Protein AF-A0A7Y4TBC9-F1 (afdb_monomer_lite)

Foldseek 3Di:
DPPLLDCVNLQWDKDWDADVPDPDLQRRIAIEIEHNPDPCSCVGPSNVVVVVVCVVVVLHFYWYDYPHDIDTPPPDPLLVVLLPDLDQHDPVNNVVSVVVCVSSVPDND

Radius of gyration: 14.81 Å; chains: 1; bounding box: 34×25×42 Å

Sequence (109 aa):
MPDELRPDRTGVMFSIESVNPPQNPFERQFVVARAINSLTDFESPGARAALQTFIERGDLPVWLSFQQERRLLHPYPELRDAILRPATPSPELAAEVRIWRERLGIGTA

Secondary structure (DSSP, 8-state):
--GGG-HHHHSEEEEEEE-SS-SSGGGSEEEEEEESS-GGGGGSHHHHHHHHHHHHH-SS-EEEEETTEEEEEES-HHHHHHHHSSSPPPHHHHHHHHHHHHHHT----

Structure (mmCIF, N/CA/C/O backbone):
data_AF-A0A7Y4TBC9-F1
#
_entry.id   AF-A0A7Y4TBC9-F1
#
loop_
_atom_site.group_PDB
_atom_site.id
_atom_site.type_symbol
_atom_site.label_atom_id
_atom_site.label_alt_id
_atom_site.label_comp_id
_atom_site.label_asym_id
_atom_site.label_entity_id
_atom_site.label_seq_id
_atom_site.pdbx_PDB_ins_code
_atom_site.Cartn_x
_atom_site.Cartn_y
_atom_site.Cartn_z
_atom_site.occupancy
_atom_site.B_iso_or_equiv
_atom_site.auth_seq_id
_atom_site.auth_comp_id
_atom_site.auth_asym_id
_atom_site.auth_atom_id
_atom_site.pdbx_PDB_model_num
ATOM 1 N N . MET A 1 1 ? 0.818 -11.835 14.592 1.00 57.16 1 MET A N 1
ATOM 2 C CA . MET A 1 1 ? 0.450 -10.405 14.512 1.00 57.16 1 MET A CA 1
ATOM 3 C C . MET A 1 1 ? 0.823 -9.780 15.849 1.00 57.16 1 MET A C 1
ATOM 5 O O . MET A 1 1 ? 0.501 -10.415 16.845 1.00 57.16 1 MET A O 1
ATOM 9 N N . PRO A 1 2 ? 1.536 -8.644 15.900 1.00 63.94 2 PRO A N 1
ATOM 10 C CA . PRO A 1 2 ? 1.803 -7.943 17.158 1.00 63.94 2 PRO A CA 1
ATOM 11 C C . PRO A 1 2 ? 0.483 -7.556 17.841 1.00 63.94 2 PRO A C 1
ATOM 13 O O . PRO A 1 2 ? -0.450 -7.151 17.147 1.00 63.94 2 PRO A O 1
ATOM 16 N N . ASP A 1 3 ? 0.402 -7.645 19.171 1.00 67.38 3 ASP A N 1
ATOM 17 C CA . ASP A 1 3 ? -0.809 -7.304 19.946 1.00 67.38 3 ASP A CA 1
ATOM 18 C C . ASP A 1 3 ? -1.306 -5.867 19.714 1.00 67.38 3 ASP A C 1
ATOM 20 O O . ASP A 1 3 ? -2.490 -5.566 19.863 1.00 67.38 3 ASP A O 1
ATOM 24 N N . GLU A 1 4 ? -0.406 -4.968 19.330 1.00 66.38 4 GLU A N 1
ATOM 25 C CA . GLU A 1 4 ? -0.692 -3.561 19.037 1.00 66.38 4 GLU A CA 1
ATOM 26 C C . GLU A 1 4 ? -1.411 -3.359 17.696 1.00 66.38 4 GLU A C 1
ATOM 28 O O . GLU A 1 4 ? -2.013 -2.312 17.476 1.00 66.38 4 GLU A O 1
ATOM 33 N N . LEU A 1 5 ? -1.386 -4.365 16.814 1.00 70.31 5 LEU A N 1
ATOM 34 C CA . LEU A 1 5 ? -2.027 -4.337 15.494 1.00 70.31 5 LEU A CA 1
ATOM 35 C C . LEU A 1 5 ? -3.353 -5.095 15.460 1.00 70.31 5 LEU A C 1
ATOM 37 O O . LEU A 1 5 ? -3.894 -5.366 14.386 1.00 70.31 5 LEU A O 1
ATOM 41 N N . ARG A 1 6 ? -3.863 -5.472 16.632 1.00 77.56 6 ARG A N 1
ATOM 42 C CA . ARG A 1 6 ? -5.135 -6.168 16.749 1.00 77.56 6 ARG A CA 1
ATOM 43 C C . ARG A 1 6 ? -6.283 -5.286 16.240 1.00 77.56 6 ARG A C 1
ATOM 45 O O . ARG A 1 6 ? -6.385 -4.140 16.682 1.00 77.56 6 ARG A O 1
ATOM 52 N N . PRO A 1 7 ? -7.183 -5.818 15.391 1.00 79.56 7 PRO A N 1
ATOM 53 C CA . PRO A 1 7 ? -8.291 -5.042 14.836 1.00 79.56 7 PRO A CA 1
ATOM 54 C C . PRO A 1 7 ? -9.199 -4.427 15.905 1.00 79.56 7 PRO A C 1
ATOM 56 O O . PRO A 1 7 ? -9.690 -3.320 15.724 1.00 79.56 7 PRO A O 1
ATOM 59 N N . ASP A 1 8 ? -9.370 -5.105 17.044 1.00 78.62 8 ASP A N 1
ATOM 60 C CA . ASP A 1 8 ? -10.149 -4.598 18.180 1.00 78.62 8 ASP A CA 1
ATOM 61 C C . ASP A 1 8 ? -9.540 -3.355 18.856 1.00 78.62 8 ASP A C 1
ATOM 63 O O . ASP A 1 8 ? -10.253 -2.629 19.544 1.00 78.62 8 ASP A O 1
ATOM 67 N N . ARG A 1 9 ? -8.248 -3.077 18.636 1.00 79.81 9 ARG A N 1
ATOM 68 C CA . ARG A 1 9 ? -7.544 -1.908 19.192 1.00 79.81 9 ARG A CA 1
ATOM 69 C C . ARG A 1 9 ? -7.322 -0.804 18.168 1.00 79.81 9 ARG A C 1
ATOM 71 O O . ARG A 1 9 ? -7.341 0.367 18.531 1.00 79.81 9 ARG A O 1
ATOM 78 N N . THR A 1 10 ? -7.065 -1.169 16.914 1.00 83.81 10 THR A N 1
ATOM 79 C CA . THR A 1 10 ? -6.748 -0.215 15.840 1.00 83.81 10 THR A CA 1
ATOM 80 C C . THR A 1 10 ? -7.965 0.202 15.024 1.00 83.81 10 THR A C 1
ATOM 82 O O . THR A 1 10 ? -7.887 1.194 14.308 1.00 83.81 10 THR A O 1
ATOM 85 N N . GLY A 1 11 ? -9.059 -0.567 15.070 1.00 90.44 11 GLY A N 1
ATOM 86 C CA . GLY A 1 11 ? -10.171 -0.427 14.129 1.00 90.44 11 GLY A CA 1
ATOM 87 C C . GLY A 1 11 ? -9.814 -0.864 12.702 1.00 90.44 11 GLY A C 1
ATOM 88 O O . GLY A 1 11 ? -10.612 -0.674 11.790 1.00 90.44 11 GLY A O 1
ATOM 89 N N . VAL A 1 12 ? -8.630 -1.455 12.485 1.00 93.25 12 VAL A N 1
ATOM 90 C CA . VAL A 1 12 ? -8.118 -1.803 11.153 1.00 93.25 12 VAL A CA 1
ATOM 91 C C . VAL A 1 12 ? -7.675 -3.258 11.096 1.00 93.25 12 VAL A C 1
ATOM 93 O O . VAL A 1 12 ? -6.845 -3.715 11.883 1.00 93.25 12 VAL A O 1
ATOM 96 N N . MET A 1 13 ? -8.177 -3.981 10.098 1.00 92.94 13 MET A N 1
ATOM 97 C CA . MET A 1 13 ? -7.731 -5.329 9.775 1.00 92.94 13 MET A CA 1
ATOM 98 C C . MET A 1 13 ? -6.722 -5.300 8.628 1.00 92.94 13 MET A C 1
ATOM 100 O O . MET A 1 13 ? -7.043 -4.869 7.521 1.00 92.94 13 MET A O 1
ATOM 104 N N . PHE A 1 14 ? -5.514 -5.801 8.881 1.00 92.31 14 PHE A N 1
ATOM 105 C CA . PHE A 1 14 ? -4.479 -5.957 7.860 1.00 92.31 14 PHE A CA 1
ATOM 106 C C . PHE A 1 14 ? -4.490 -7.376 7.294 1.00 92.31 14 PHE A C 1
ATOM 108 O O . PHE A 1 14 ? -4.607 -8.353 8.035 1.00 92.31 14 PHE A O 1
ATOM 115 N N . SER A 1 15 ? -4.362 -7.513 5.980 1.00 92.62 15 SER A N 1
ATOM 116 C CA . SER A 1 15 ? -4.293 -8.812 5.302 1.00 92.62 15 SER A CA 1
ATOM 117 C C . SER A 1 15 ? -3.417 -8.719 4.059 1.00 92.62 15 SER A C 1
ATOM 119 O O . SER A 1 15 ? -3.311 -7.652 3.463 1.00 92.62 15 SER A O 1
ATOM 121 N N . ILE A 1 16 ? -2.792 -9.830 3.669 1.00 93.50 16 ILE A N 1
ATOM 122 C CA . ILE A 1 16 ? -2.151 -9.963 2.357 1.00 93.50 16 ILE A CA 1
ATOM 123 C C . ILE A 1 16 ? -3.125 -10.714 1.459 1.00 93.50 16 ILE A C 1
ATOM 125 O O . ILE A 1 16 ? -3.615 -11.780 1.829 1.00 93.50 16 ILE A O 1
ATOM 129 N N . GLU A 1 17 ? -3.399 -10.153 0.294 1.00 94.44 17 GLU A N 1
ATOM 130 C CA . GLU A 1 17 ? -4.296 -10.714 -0.705 1.00 94.44 17 GLU A CA 1
ATOM 131 C C . GLU A 1 17 ? -3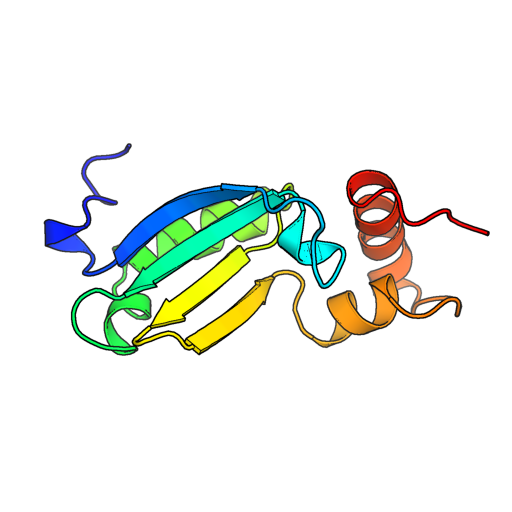.578 -10.920 -2.032 1.00 94.44 17 GLU A C 1
ATOM 133 O O . GLU A 1 17 ? -2.496 -10.382 -2.282 1.00 94.44 17 GLU A O 1
ATOM 138 N N . SER A 1 18 ? -4.176 -11.737 -2.891 1.00 92.38 18 SER A N 1
ATOM 139 C CA . SER A 1 18 ? -3.725 -11.942 -4.262 1.00 92.38 18 SER A CA 1
ATOM 140 C C . SER A 1 18 ? -4.935 -12.129 -5.164 1.00 92.38 18 SER A C 1
ATOM 142 O O . SER A 1 18 ? -5.851 -12.875 -4.818 1.00 92.38 18 SER A O 1
ATOM 144 N N . VAL A 1 19 ? -4.947 -11.450 -6.309 1.00 93.00 19 VAL A N 1
ATOM 145 C CA . VAL A 1 19 ? -6.050 -11.500 -7.277 1.00 93.00 19 VAL A CA 1
ATOM 146 C C . VAL A 1 19 ? -5.527 -12.027 -8.607 1.00 93.00 19 VAL A C 1
ATOM 148 O O . VAL A 1 19 ? -4.502 -11.569 -9.117 1.00 93.00 19 VAL A O 1
ATOM 151 N N . ASN A 1 20 ? -6.246 -12.995 -9.182 1.00 88.75 20 ASN A N 1
ATOM 152 C CA . ASN A 1 20 ? -5.931 -13.574 -10.482 1.00 88.75 20 ASN A CA 1
ATOM 153 C C . ASN A 1 20 ? -7.215 -13.822 -11.307 1.00 88.75 20 ASN A C 1
ATOM 155 O O . ASN A 1 20 ? -8.061 -14.593 -10.851 1.00 88.75 20 ASN A O 1
ATOM 159 N N . PRO A 1 21 ? -7.362 -13.232 -12.509 1.00 87.38 21 PRO A N 1
ATOM 160 C CA . PRO A 1 21 ? -6.480 -12.221 -13.100 1.00 87.38 21 PRO A CA 1
ATOM 161 C C . PRO A 1 21 ? -6.628 -10.856 -12.396 1.00 87.38 21 PRO A C 1
ATOM 163 O O . PRO A 1 21 ? -7.751 -10.457 -12.084 1.00 87.38 21 PRO A O 1
ATOM 166 N N . PRO A 1 22 ? -5.531 -10.119 -12.143 1.00 91.12 22 PRO A N 1
ATOM 167 C CA . PRO A 1 22 ? -5.615 -8.793 -11.535 1.00 91.12 22 PRO A CA 1
ATOM 168 C C . 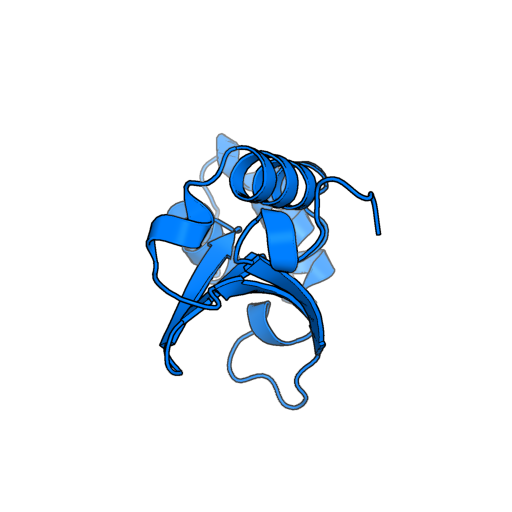PRO A 1 22 ? -6.080 -7.741 -12.557 1.00 91.12 22 PRO A C 1
ATOM 170 O O . PRO A 1 22 ? -5.721 -7.825 -13.733 1.00 91.12 22 PRO A O 1
ATOM 173 N N . GLN A 1 23 ? -6.831 -6.719 -12.124 1.00 88.88 23 GLN A N 1
ATOM 174 C CA . GLN A 1 23 ? -7.256 -5.629 -13.022 1.00 88.88 23 GLN A CA 1
ATOM 175 C C . GLN A 1 23 ? -6.106 -4.668 -13.343 1.00 88.88 23 GLN A C 1
ATOM 177 O O . GLN A 1 23 ? -6.081 -4.039 -14.398 1.00 88.88 23 GLN A O 1
ATOM 182 N N . ASN A 1 24 ? -5.146 -4.548 -12.427 1.00 90.62 24 ASN A N 1
ATOM 183 C CA . ASN A 1 24 ? -3.913 -3.795 -12.611 1.00 90.62 24 ASN A CA 1
ATOM 184 C C . ASN A 1 24 ? -2.749 -4.492 -11.881 1.00 90.62 24 ASN A C 1
ATOM 186 O O . ASN A 1 24 ? -2.990 -5.288 -10.972 1.00 90.62 24 ASN A O 1
ATOM 190 N N . PRO A 1 25 ? -1.482 -4.202 -12.225 1.00 92.38 25 PRO A N 1
ATOM 191 C CA . PRO A 1 25 ? -0.336 -4.907 -11.648 1.00 92.38 25 PRO A CA 1
ATOM 192 C C . PRO A 1 25 ? -0.278 -4.863 -10.113 1.00 92.38 25 PRO A C 1
ATOM 194 O O . PRO A 1 25 ? 0.118 -5.848 -9.493 1.00 92.38 25 PRO A O 1
ATOM 197 N N . PHE A 1 26 ? -0.736 -3.768 -9.496 1.00 94.94 26 PHE A N 1
ATOM 198 C CA . PHE A 1 26 ? -0.708 -3.565 -8.043 1.00 94.94 26 PHE A CA 1
ATOM 199 C C . PHE A 1 26 ? -1.756 -4.387 -7.274 1.00 94.94 26 PHE A C 1
ATOM 201 O O . PHE A 1 26 ? -1.781 -4.340 -6.046 1.00 94.94 26 PHE A O 1
ATOM 208 N N . GLU A 1 27 ? -2.628 -5.124 -7.968 1.00 93.56 27 GLU A N 1
ATOM 209 C CA . GLU A 1 27 ? -3.609 -6.033 -7.361 1.00 93.56 27 GLU A CA 1
ATOM 210 C C . GLU A 1 27 ? -3.199 -7.509 -7.434 1.00 93.56 27 GLU A C 1
ATOM 212 O O . GLU A 1 27 ? -3.878 -8.362 -6.867 1.00 93.56 27 GLU A O 1
ATOM 217 N N . ARG A 1 28 ? -2.087 -7.846 -8.103 1.00 93.50 28 ARG A N 1
ATOM 218 C CA . ARG A 1 28 ? -1.650 -9.248 -8.207 1.00 93.50 28 ARG A CA 1
ATOM 219 C C . ARG A 1 28 ? -1.376 -9.854 -6.832 1.00 93.50 28 ARG A C 1
ATOM 221 O O . ARG A 1 28 ? -1.840 -10.953 -6.552 1.00 93.50 28 ARG A O 1
ATOM 228 N N . GLN A 1 29 ? -0.633 -9.136 -5.998 1.00 94.81 29 GLN A N 1
ATOM 229 C CA . GLN A 1 29 ? -0.353 -9.478 -4.609 1.00 94.81 29 GLN A CA 1
ATOM 230 C C . GLN A 1 29 ? -0.145 -8.175 -3.844 1.00 94.81 29 GLN A C 1
ATOM 232 O O . GLN A 1 29 ? 0.644 -7.344 -4.285 1.00 94.81 29 GLN A O 1
ATOM 237 N N . PHE A 1 30 ? -0.861 -7.969 -2.741 1.00 95.69 30 PHE A N 1
ATOM 238 C CA . PHE A 1 30 ? -0.859 -6.692 -2.029 1.00 95.69 30 PHE A CA 1
ATOM 239 C C . PHE A 1 30 ? -1.235 -6.840 -0.557 1.00 95.69 30 PHE A C 1
ATOM 241 O O . PHE A 1 30 ? -1.879 -7.806 -0.156 1.00 95.69 30 PHE A O 1
ATOM 248 N N . VAL A 1 31 ? -0.854 -5.851 0.246 1.00 95.88 31 VAL A N 1
ATOM 249 C CA . VAL A 1 31 ? -1.382 -5.640 1.593 1.00 95.88 31 VAL A CA 1
ATOM 250 C C . VAL A 1 31 ? -2.648 -4.797 1.484 1.00 95.88 31 VAL A C 1
ATOM 252 O O . VAL A 1 31 ? -2.655 -3.765 0.814 1.00 95.88 31 VAL A O 1
ATOM 255 N N . VAL A 1 32 ? -3.710 -5.186 2.181 1.00 95.69 32 VAL A N 1
ATOM 256 C CA . VAL A 1 32 ? -4.879 -4.338 2.411 1.00 95.69 32 VAL A CA 1
ATOM 257 C C . VAL A 1 32 ? -5.022 -4.030 3.894 1.00 95.69 32 VAL A C 1
ATOM 259 O O . VAL A 1 32 ? -4.913 -4.914 4.743 1.00 95.69 32 VAL A O 1
ATOM 262 N N . ALA A 1 33 ? -5.289 -2.770 4.198 1.00 95.50 33 ALA A N 1
ATOM 263 C CA . ALA A 1 33 ? -5.741 -2.295 5.491 1.00 95.50 33 ALA A CA 1
ATOM 264 C C . ALA A 1 33 ? -7.229 -1.956 5.366 1.00 95.50 33 ALA A C 1
ATOM 266 O O . ALA A 1 33 ? -7.602 -1.028 4.645 1.00 95.50 33 ALA A O 1
ATOM 267 N N . ARG A 1 34 ? -8.093 -2.729 6.025 1.00 95.94 34 ARG A N 1
ATOM 268 C CA . ARG A 1 34 ? -9.547 -2.534 5.994 1.00 95.94 34 ARG A CA 1
ATOM 269 C C . ARG A 1 34 ? -10.001 -1.858 7.279 1.00 95.94 34 ARG A C 1
ATOM 271 O O . ARG A 1 34 ? -9.817 -2.433 8.349 1.00 95.94 34 ARG A O 1
ATOM 278 N N . ALA A 1 35 ? -10.579 -0.669 7.168 1.00 95.75 35 ALA A N 1
ATOM 279 C CA . ALA A 1 35 ? -11.220 -0.003 8.296 1.00 95.75 35 ALA A CA 1
ATOM 280 C C . ALA A 1 35 ? -12.526 -0.722 8.663 1.00 95.75 35 ALA A C 1
ATOM 282 O O . ALA A 1 35 ? -13.261 -1.168 7.777 1.00 95.75 35 ALA A O 1
ATOM 283 N N . ILE A 1 36 ? -12.803 -0.838 9.961 1.00 92.69 36 ILE A N 1
ATOM 284 C CA . ILE A 1 36 ? -13.978 -1.540 10.488 1.00 92.69 36 ILE A CA 1
ATOM 285 C C . ILE A 1 36 ? -15.156 -0.575 10.645 1.00 92.69 36 ILE A C 1
ATOM 287 O O . ILE A 1 36 ? -16.270 -0.900 10.238 1.00 92.69 36 ILE A O 1
ATOM 291 N N . ASN A 1 37 ? -14.913 0.608 11.210 1.00 92.69 37 ASN A N 1
ATOM 292 C CA . ASN A 1 37 ? -15.951 1.559 11.599 1.00 92.69 37 ASN A CA 1
ATOM 293 C C . ASN A 1 37 ? -15.991 2.767 10.661 1.00 92.69 37 ASN A C 1
ATOM 295 O O . ASN A 1 37 ? -17.066 3.178 10.224 1.00 92.69 37 ASN A O 1
ATOM 299 N N . SER A 1 38 ? -14.828 3.344 10.354 1.00 93.88 38 SER A N 1
ATOM 300 C CA . SER A 1 38 ? -14.727 4.582 9.577 1.00 93.88 38 SER A CA 1
ATOM 301 C C . SER A 1 38 ? -13.335 4.783 8.984 1.00 93.88 38 SER A C 1
ATOM 303 O O . SER A 1 38 ? -12.345 4.212 9.431 1.00 93.88 38 SER A O 1
ATOM 305 N N . LEU A 1 39 ? -13.225 5.689 8.010 1.00 92.56 39 LEU A N 1
ATOM 306 C CA . LEU A 1 39 ? -11.929 6.090 7.447 1.00 92.56 39 LEU A CA 1
ATOM 307 C C . LEU A 1 39 ? -10.949 6.650 8.495 1.00 92.56 39 LEU A C 1
ATOM 309 O O . LEU A 1 39 ? -9.740 6.570 8.292 1.00 92.56 39 LEU A O 1
ATOM 313 N N . THR A 1 40 ? -11.449 7.176 9.617 1.00 93.19 40 THR A N 1
ATOM 314 C CA . THR A 1 40 ? -10.610 7.683 10.714 1.00 93.19 40 THR A CA 1
ATOM 315 C C . THR A 1 40 ? -9.899 6.561 11.479 1.00 93.19 40 THR A C 1
ATOM 317 O O . THR A 1 40 ? -8.928 6.832 12.178 1.00 93.19 40 THR A O 1
ATOM 320 N N . ASP A 1 41 ? -10.307 5.293 11.326 1.00 92.62 41 ASP A N 1
ATOM 321 C CA . ASP A 1 41 ? -9.602 4.147 11.927 1.00 92.62 41 ASP A CA 1
ATOM 322 C C . ASP A 1 41 ? -8.139 4.065 11.439 1.00 92.62 41 ASP A C 1
ATOM 324 O O . ASP A 1 41 ? -7.232 3.699 12.194 1.00 92.62 41 ASP A O 1
ATOM 328 N N . PHE A 1 42 ? -7.877 4.494 10.196 1.00 93.44 42 PHE A N 1
ATOM 329 C CA . PHE A 1 42 ? -6.524 4.583 9.634 1.00 93.44 42 PHE A CA 1
ATOM 330 C C . PHE A 1 42 ? -5.645 5.644 10.308 1.00 93.44 42 PHE A C 1
ATOM 332 O O . PHE A 1 42 ? -4.422 5.599 10.174 1.00 93.44 42 PHE A O 1
ATOM 339 N N . GLU A 1 43 ? -6.243 6.597 11.023 1.00 91.44 43 GLU A N 1
ATOM 340 C CA . GLU A 1 43 ? -5.528 7.663 11.723 1.00 91.44 43 GLU A CA 1
ATOM 341 C C . GLU A 1 43 ? -5.081 7.243 13.126 1.00 91.44 43 GLU A C 1
ATOM 343 O O . GLU A 1 43 ? -4.274 7.946 13.741 1.00 91.44 43 GLU A O 1
ATOM 348 N N . SER A 1 44 ? -5.542 6.087 13.620 1.00 90.38 44 SER A N 1
ATOM 349 C CA . SER A 1 44 ? -5.106 5.566 14.913 1.00 90.38 44 SER A CA 1
ATOM 350 C C . SER A 1 44 ? -3.580 5.363 14.931 1.00 90.38 44 SER A C 1
ATOM 352 O O . SER A 1 44 ? -3.004 4.907 13.936 1.00 90.38 44 SER A O 1
ATOM 354 N N . PRO A 1 45 ? -2.886 5.664 16.047 1.00 89.50 45 PRO A N 1
ATOM 355 C CA . PRO A 1 45 ? -1.428 5.538 16.115 1.00 89.50 45 PRO A CA 1
ATOM 356 C C . PRO A 1 45 ? -0.922 4.146 15.717 1.00 89.50 45 PRO A C 1
ATOM 358 O O . PRO A 1 45 ? 0.057 4.031 14.982 1.00 89.50 45 PRO A O 1
ATOM 361 N N . GLY A 1 46 ? -1.633 3.092 16.136 1.00 89.00 46 GLY A N 1
ATOM 362 C CA . GLY A 1 46 ? -1.307 1.710 15.784 1.00 89.00 46 GLY A CA 1
ATOM 363 C C . GLY A 1 46 ? -1.492 1.411 14.294 1.00 89.00 46 GLY A C 1
ATOM 364 O O . GLY A 1 46 ? -0.614 0.803 13.680 1.00 89.00 46 GLY A O 1
ATOM 365 N N . ALA A 1 47 ? -2.584 1.883 13.677 1.00 91.19 47 ALA A N 1
ATOM 366 C CA . ALA A 1 47 ? -2.791 1.708 12.241 1.00 91.19 47 ALA A CA 1
ATOM 367 C C . ALA A 1 47 ? -1.734 2.459 11.420 1.00 91.19 47 ALA A C 1
ATOM 369 O O . ALA A 1 47 ? -1.171 1.886 10.486 1.00 91.19 47 ALA A O 1
ATOM 370 N N . ARG A 1 48 ? -1.408 3.704 11.796 1.00 92.50 48 ARG A N 1
ATOM 371 C CA . ARG A 1 48 ? -0.369 4.501 11.126 1.00 92.50 48 ARG A CA 1
ATOM 372 C C . ARG A 1 48 ? 1.002 3.837 11.208 1.00 92.50 48 ARG A C 1
ATOM 374 O O . ARG A 1 48 ? 1.674 3.740 10.185 1.00 92.50 48 ARG A O 1
ATOM 381 N N . ALA A 1 49 ? 1.390 3.342 12.383 1.00 90.75 49 ALA A N 1
ATOM 382 C CA . ALA A 1 49 ? 2.666 2.654 12.572 1.00 90.75 49 ALA A CA 1
ATOM 383 C C . ALA A 1 49 ? 2.759 1.363 11.736 1.00 90.75 49 ALA A C 1
ATOM 385 O O . ALA A 1 49 ? 3.782 1.107 11.095 1.00 90.75 49 ALA A O 1
ATOM 386 N N . ALA A 1 50 ? 1.679 0.576 11.672 1.00 90.38 50 ALA A N 1
ATOM 387 C CA . ALA A 1 50 ? 1.620 -0.599 10.801 1.00 90.38 50 ALA A CA 1
ATOM 388 C C . ALA A 1 50 ? 1.731 -0.240 9.321 1.00 90.38 50 ALA A C 1
ATOM 390 O O . ALA A 1 50 ? 2.537 -0.837 8.609 1.00 90.38 50 ALA A O 1
ATOM 391 N N . LEU A 1 51 ? 0.934 0.726 8.856 1.00 93.25 51 LEU A N 1
ATOM 392 C CA . LEU A 1 51 ? 0.969 1.183 7.468 1.00 93.25 51 LEU A CA 1
ATOM 393 C C . LEU A 1 51 ? 2.372 1.658 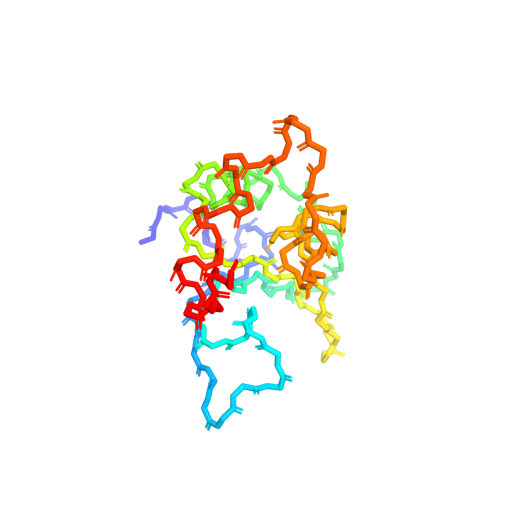7.091 1.00 93.25 51 LEU A C 1
ATOM 395 O O . LEU A 1 51 ? 2.893 1.232 6.065 1.00 93.25 51 LEU A O 1
ATOM 399 N N . GLN A 1 52 ? 3.003 2.464 7.947 1.00 93.44 52 GLN A N 1
ATOM 400 C CA . GLN A 1 52 ? 4.374 2.917 7.745 1.00 93.44 52 GLN A CA 1
ATOM 401 C C . GLN A 1 52 ? 5.346 1.737 7.640 1.00 93.44 52 GLN A C 1
ATOM 403 O O . GLN A 1 52 ? 6.111 1.680 6.687 1.00 93.44 52 GLN A O 1
ATOM 408 N N . THR A 1 53 ? 5.238 0.740 8.521 1.00 91.75 53 THR A N 1
ATOM 409 C CA . THR A 1 53 ? 6.094 -0.457 8.469 1.00 91.75 53 THR A CA 1
ATOM 410 C C . THR A 1 53 ? 5.953 -1.215 7.143 1.00 91.75 53 THR A C 1
ATOM 412 O O . THR A 1 53 ? 6.944 -1.695 6.594 1.00 91.75 53 THR A O 1
ATOM 415 N N . PHE A 1 54 ? 4.734 -1.351 6.608 1.00 92.12 54 PHE A N 1
ATOM 416 C CA . PHE A 1 54 ? 4.527 -1.999 5.307 1.00 92.12 54 PHE A CA 1
ATOM 417 C C . PHE A 1 54 ? 5.106 -1.176 4.155 1.00 92.12 54 PHE A C 1
ATOM 419 O O . PHE A 1 54 ? 5.719 -1.747 3.254 1.00 92.12 54 PHE A O 1
ATOM 426 N N . ILE A 1 55 ? 4.949 0.147 4.207 1.00 93.12 55 ILE A N 1
ATOM 427 C CA . ILE A 1 55 ? 5.506 1.075 3.218 1.00 93.12 55 ILE A CA 1
ATOM 428 C C . ILE A 1 55 ? 7.039 1.039 3.243 1.00 93.12 55 ILE A C 1
ATOM 430 O O . ILE A 1 55 ? 7.657 0.960 2.189 1.00 93.12 55 ILE A O 1
ATOM 434 N N . GLU A 1 56 ? 7.655 1.033 4.425 1.00 91.12 56 GLU A N 1
ATOM 435 C CA . GLU A 1 56 ? 9.114 1.014 4.593 1.00 91.12 56 GLU A CA 1
ATOM 436 C C . GLU A 1 56 ? 9.743 -0.313 4.161 1.00 91.12 56 GLU A C 1
ATOM 438 O O . GLU A 1 56 ? 10.833 -0.318 3.594 1.00 91.12 56 GLU A O 1
ATOM 443 N N . ARG A 1 57 ? 9.054 -1.443 4.379 1.00 88.50 57 ARG A N 1
ATOM 444 C CA . ARG A 1 57 ? 9.462 -2.726 3.780 1.00 88.50 57 ARG A CA 1
ATOM 445 C C . ARG A 1 57 ? 9.390 -2.658 2.255 1.00 88.50 57 ARG A C 1
ATOM 447 O O . ARG A 1 57 ? 10.256 -3.189 1.569 1.00 88.50 57 ARG A O 1
ATOM 454 N N . GLY A 1 58 ? 8.356 -2.001 1.732 1.00 82.62 58 GLY A N 1
ATOM 455 C CA . GLY A 1 58 ? 8.232 -1.649 0.320 1.00 82.62 58 GLY A CA 1
ATOM 456 C C . GLY A 1 58 ? 8.066 -2.835 -0.630 1.00 82.62 58 GLY A C 1
ATOM 457 O O . GLY A 1 58 ? 8.165 -2.647 -1.836 1.00 82.62 58 GLY A O 1
ATOM 458 N N . ASP A 1 59 ? 7.849 -4.056 -0.134 1.00 88.06 59 ASP A N 1
ATOM 459 C CA . ASP A 1 59 ? 7.808 -5.272 -0.961 1.00 88.06 59 ASP A CA 1
ATOM 460 C C . ASP A 1 59 ? 6.484 -5.473 -1.702 1.00 88.06 59 ASP A C 1
ATOM 462 O O . ASP A 1 59 ? 6.448 -6.137 -2.737 1.00 88.06 59 ASP A O 1
ATOM 466 N N . LEU A 1 60 ? 5.393 -4.921 -1.167 1.00 93.75 60 LEU A N 1
ATOM 467 C CA . LEU A 1 60 ? 4.037 -5.130 -1.665 1.00 93.75 60 LEU A CA 1
ATOM 468 C C . LEU A 1 60 ? 3.280 -3.803 -1.760 1.00 93.75 60 LEU A C 1
ATOM 470 O O . LEU A 1 60 ? 3.455 -2.939 -0.896 1.00 93.75 60 LEU A O 1
ATOM 474 N N . PRO A 1 61 ? 2.404 -3.634 -2.768 1.00 96.81 61 PRO A N 1
ATOM 475 C CA . PRO A 1 61 ? 1.454 -2.535 -2.788 1.00 96.81 61 PRO A CA 1
ATOM 476 C C . PRO A 1 61 ? 0.606 -2.542 -1.514 1.00 96.81 61 PRO A C 1
ATOM 478 O O . PRO A 1 61 ? 0.236 -3.605 -1.016 1.00 96.81 61 PRO A O 1
ATOM 481 N N . VAL A 1 62 ? 0.272 -1.361 -1.005 1.00 96.94 62 VAL A N 1
ATOM 482 C CA . VAL A 1 62 ? -0.554 -1.174 0.187 1.00 96.94 62 VAL A CA 1
ATOM 483 C C . VAL A 1 62 ? -1.825 -0.441 -0.209 1.00 96.94 62 VAL A C 1
ATOM 485 O O . VAL A 1 62 ? -1.779 0.668 -0.745 1.00 96.94 62 VAL A O 1
ATOM 488 N N . TRP A 1 63 ? -2.964 -1.050 0.088 1.00 97.06 63 TRP A N 1
ATOM 489 C CA . TRP A 1 63 ? -4.291 -0.515 -0.181 1.00 97.06 63 TRP A CA 1
ATOM 490 C C . TRP A 1 63 ? -5.026 -0.208 1.121 1.00 97.06 63 TRP A C 1
ATOM 492 O O . TRP A 1 63 ? -4.965 -0.977 2.076 1.00 97.06 63 TRP A O 1
ATOM 502 N N . LEU A 1 64 ? -5.771 0.891 1.138 1.00 96.81 64 LEU A N 1
ATOM 503 C CA . LEU A 1 64 ? -6.789 1.172 2.146 1.00 96.81 64 LEU A CA 1
ATOM 504 C C . LEU A 1 64 ? -8.145 0.723 1.614 1.00 96.81 64 LEU A C 1
ATOM 506 O O . LEU A 1 64 ? -8.423 0.910 0.428 1.00 96.81 64 LEU A O 1
ATOM 510 N N . SER A 1 65 ? -8.996 0.166 2.471 1.00 96.69 65 SER A N 1
ATOM 511 C CA . SER A 1 65 ? -10.356 -0.213 2.096 1.00 96.69 65 SER A CA 1
ATOM 512 C C . SER A 1 65 ? -11.389 0.140 3.158 1.00 96.69 65 SER A C 1
ATOM 514 O O . SER A 1 65 ? -11.175 -0.102 4.345 1.00 96.69 65 SER A O 1
ATOM 516 N N . PHE A 1 66 ? -12.525 0.676 2.716 1.00 95.94 66 PHE A N 1
ATOM 517 C CA . PHE A 1 66 ? -13.696 0.940 3.547 1.00 95.94 66 PHE A CA 1
ATOM 518 C C . PHE A 1 66 ? -14.963 0.892 2.686 1.00 95.94 66 PHE A C 1
ATOM 520 O O . PHE A 1 66 ? -14.951 1.409 1.576 1.00 95.94 66 PHE A O 1
ATOM 527 N N . GLN A 1 67 ? -16.033 0.254 3.179 1.00 86.81 67 GLN A N 1
ATOM 528 C CA . GLN A 1 67 ? -17.349 0.180 2.514 1.00 86.81 67 GLN A CA 1
ATOM 529 C C . GLN A 1 67 ? -17.291 -0.082 0.992 1.00 86.81 67 GLN A C 1
ATOM 531 O O . GLN A 1 67 ? -17.929 0.604 0.206 1.00 86.81 67 GLN A O 1
ATOM 536 N N . GLN A 1 68 ? -16.539 -1.111 0.583 1.00 86.25 68 GLN A N 1
ATOM 537 C CA . GLN A 1 68 ? -16.309 -1.540 -0.814 1.00 86.25 68 GLN A CA 1
ATOM 538 C C . GLN A 1 68 ? -15.365 -0.666 -1.648 1.00 86.25 68 GLN A C 1
ATOM 540 O O . GLN A 1 68 ? -14.891 -1.113 -2.693 1.00 86.25 68 GLN A O 1
ATOM 545 N N . GLU A 1 69 ? -15.008 0.522 -1.178 1.00 91.88 69 GLU A N 1
ATOM 546 C CA . GLU A 1 69 ? -14.010 1.350 -1.838 1.00 91.88 69 GLU A CA 1
ATOM 547 C C . GLU A 1 69 ? -12.597 0.891 -1.468 1.00 91.88 69 GLU A C 1
ATOM 549 O O . GLU A 1 69 ? -12.321 0.450 -0.344 1.00 91.88 69 GLU A O 1
ATOM 554 N N . ARG A 1 70 ? -11.686 0.971 -2.444 1.00 93.25 70 ARG A N 1
ATOM 555 C CA . ARG A 1 70 ? -10.260 0.687 -2.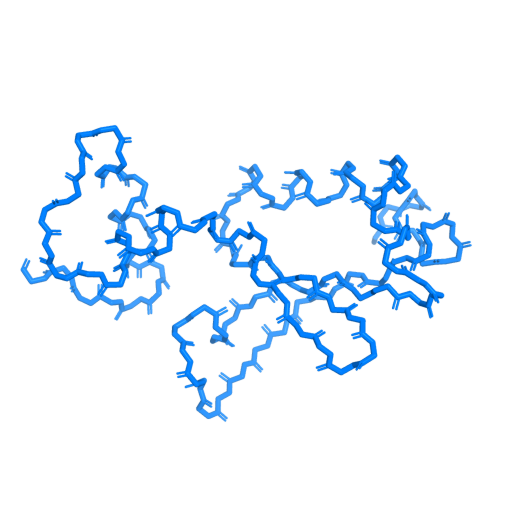270 1.00 93.25 70 ARG A CA 1
ATOM 556 C C . ARG A 1 70 ? -9.435 1.824 -2.849 1.00 93.25 70 ARG A C 1
ATOM 558 O O . ARG A 1 70 ? -9.663 2.261 -3.974 1.00 93.25 70 ARG A O 1
ATOM 565 N N . ARG A 1 71 ? -8.441 2.272 -2.087 1.00 94.81 71 ARG A N 1
ATOM 566 C CA . ARG A 1 71 ? -7.495 3.311 -2.497 1.00 94.81 71 ARG A CA 1
ATOM 567 C C . ARG A 1 71 ? -6.071 2.809 -2.338 1.00 94.81 71 ARG A C 1
ATOM 569 O O . ARG A 1 71 ? -5.691 2.373 -1.256 1.00 94.81 71 ARG A O 1
ATOM 576 N N . LEU A 1 72 ? -5.277 2.920 -3.399 1.00 96.12 72 LEU A N 1
ATOM 577 C CA . LEU A 1 72 ? -3.850 2.625 -3.336 1.00 96.12 72 LEU A CA 1
ATOM 578 C C . LEU A 1 72 ? -3.153 3.710 -2.506 1.00 96.12 72 LEU A C 1
ATOM 580 O O . LEU A 1 72 ? -3.213 4.892 -2.850 1.00 96.12 72 LEU A O 1
ATOM 584 N N . LEU A 1 73 ? -2.528 3.299 -1.406 1.00 95.50 73 LEU A N 1
ATOM 585 C CA . LEU A 1 73 ? -1.721 4.159 -0.544 1.00 95.50 73 LEU A CA 1
ATOM 586 C C . LEU A 1 73 ? -0.251 4.132 -0.965 1.00 95.50 73 LEU A C 1
ATOM 588 O O . LEU A 1 73 ? 0.392 5.178 -1.008 1.00 95.50 73 LEU A O 1
ATOM 592 N N . HIS A 1 74 ? 0.267 2.943 -1.277 1.00 95.50 74 HIS A N 1
ATOM 593 C CA . HIS A 1 74 ? 1.640 2.748 -1.725 1.00 95.50 74 HIS A CA 1
ATOM 594 C C . HIS A 1 74 ? 1.696 1.709 -2.858 1.00 95.50 74 HIS A C 1
ATOM 596 O O . HIS A 1 74 ? 1.047 0.673 -2.727 1.00 95.50 74 HIS A O 1
ATOM 602 N N . PRO A 1 75 ? 2.445 1.931 -3.952 1.00 95.12 75 PRO A N 1
ATOM 603 C CA . PRO A 1 75 ? 3.219 3.136 -4.261 1.00 95.12 75 PRO A CA 1
ATOM 604 C C . PRO A 1 75 ? 2.354 4.406 -4.314 1.00 95.12 75 PRO A C 1
ATOM 606 O O . PRO A 1 75 ? 1.178 4.356 -4.679 1.00 95.12 75 PRO A O 1
ATOM 609 N N . TYR A 1 76 ? 2.929 5.538 -3.895 1.00 92.81 76 TYR A N 1
ATOM 610 C CA . TYR A 1 76 ? 2.248 6.838 -3.914 1.00 92.81 76 TYR A CA 1
ATOM 611 C C . TYR A 1 76 ? 2.004 7.289 -5.367 1.00 92.81 76 TYR A C 1
ATOM 613 O O . TYR A 1 76 ? 2.669 6.782 -6.272 1.00 92.81 76 TYR A O 1
ATOM 621 N N . PRO A 1 77 ? 1.052 8.205 -5.636 1.00 91.81 77 PRO A N 1
ATOM 622 C CA . PRO A 1 77 ? 0.565 8.468 -6.994 1.00 91.81 77 PRO A CA 1
ATOM 623 C C . PRO A 1 77 ? 1.649 8.764 -8.039 1.00 91.81 77 PRO A C 1
ATOM 625 O O . PRO A 1 77 ? 1.593 8.216 -9.136 1.00 91.81 77 PRO A O 1
ATOM 628 N N . GLU A 1 78 ? 2.657 9.568 -7.698 1.00 91.88 78 GLU A N 1
ATOM 629 C CA . GLU A 1 78 ? 3.757 9.912 -8.611 1.00 91.88 78 GLU A CA 1
ATOM 630 C C . GLU A 1 78 ? 4.603 8.687 -8.978 1.00 91.88 78 GLU A C 1
ATOM 632 O O . GLU A 1 78 ? 4.870 8.438 -10.156 1.00 91.88 78 GLU A O 1
ATOM 637 N N . LEU A 1 79 ? 4.956 7.871 -7.983 1.00 92.44 79 LEU A N 1
ATOM 638 C CA . LEU A 1 79 ? 5.680 6.622 -8.188 1.00 92.44 79 LEU A CA 1
ATOM 639 C C . LEU A 1 79 ? 4.837 5.599 -8.957 1.00 92.44 79 LEU A C 1
ATOM 641 O O . LEU A 1 79 ? 5.333 4.979 -9.892 1.00 92.44 79 LEU A O 1
ATOM 645 N N . ARG A 1 80 ? 3.552 5.452 -8.618 1.00 93.94 80 ARG A N 1
ATOM 646 C CA . ARG A 1 80 ? 2.599 4.596 -9.341 1.00 93.94 80 ARG A CA 1
ATOM 647 C C . ARG A 1 80 ? 2.577 4.948 -10.826 1.00 93.94 80 ARG A C 1
ATOM 649 O O . ARG A 1 80 ? 2.695 4.065 -11.674 1.00 93.94 80 ARG A O 1
ATOM 656 N N . ASP A 1 81 ? 2.432 6.230 -11.138 1.00 92.19 81 ASP A N 1
ATOM 657 C CA . ASP A 1 81 ? 2.362 6.701 -12.517 1.0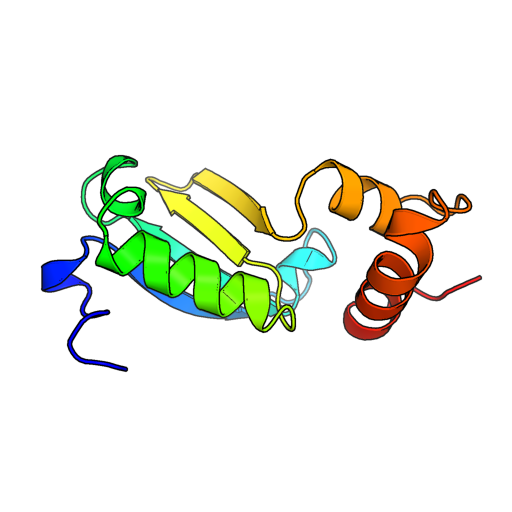0 92.19 81 ASP A CA 1
ATOM 658 C C . ASP A 1 81 ? 3.697 6.485 -13.242 1.00 92.19 81 ASP A C 1
ATOM 660 O O . ASP A 1 81 ? 3.705 6.070 -14.402 1.00 92.19 81 ASP A O 1
ATOM 664 N N . ALA A 1 82 ? 4.827 6.687 -12.561 1.00 92.38 82 ALA A N 1
ATOM 665 C CA . ALA A 1 82 ? 6.153 6.404 -13.104 1.00 92.38 82 ALA A CA 1
ATOM 666 C C . ALA A 1 82 ? 6.386 4.899 -13.355 1.00 92.38 82 ALA A C 1
ATOM 668 O O . ALA A 1 82 ? 6.995 4.529 -14.359 1.00 92.38 82 ALA A O 1
ATOM 669 N N . ILE A 1 83 ? 5.859 4.020 -12.497 1.00 92.69 83 ILE A N 1
ATOM 670 C CA . ILE A 1 83 ? 5.907 2.561 -12.677 1.00 92.69 83 ILE A CA 1
ATOM 671 C C . ILE A 1 83 ? 5.140 2.146 -13.934 1.00 92.69 83 ILE A C 1
ATOM 673 O O . ILE A 1 83 ? 5.670 1.367 -14.727 1.00 92.69 83 ILE A O 1
ATOM 677 N N . LEU A 1 84 ? 3.927 2.675 -14.122 1.00 91.19 84 LEU A N 1
ATOM 678 C CA . LEU A 1 84 ? 3.037 2.303 -15.226 1.00 91.19 84 LEU A CA 1
ATOM 679 C C . LEU A 1 84 ? 3.443 2.897 -16.581 1.00 91.19 84 LEU A C 1
ATOM 681 O O . LEU A 1 84 ? 3.155 2.303 -17.619 1.00 91.19 84 LEU A O 1
ATOM 685 N N . ARG A 1 85 ? 4.068 4.080 -16.607 1.00 88.69 85 ARG A N 1
ATOM 686 C CA . ARG A 1 85 ? 4.462 4.730 -17.864 1.00 88.69 85 ARG A CA 1
ATOM 687 C C . ARG A 1 85 ? 5.712 4.074 -18.452 1.00 88.69 85 ARG A C 1
AT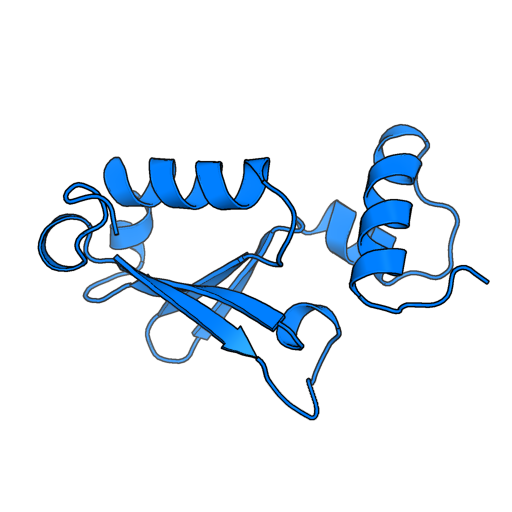OM 689 O O . ARG A 1 85 ? 6.670 3.884 -17.720 1.00 88.69 85 ARG A O 1
ATOM 696 N N . PRO A 1 86 ? 5.800 3.863 -19.774 1.00 77.38 86 PRO A N 1
ATOM 697 C CA . PRO A 1 86 ? 7.020 3.365 -20.418 1.00 77.38 86 PRO A CA 1
ATOM 698 C C . PRO A 1 86 ? 8.139 4.419 -20.530 1.00 77.38 86 PRO A C 1
ATOM 700 O O . PRO A 1 86 ? 9.213 4.121 -21.039 1.00 77.38 86 PRO A O 1
ATOM 703 N N . ALA A 1 87 ? 7.904 5.656 -20.085 1.00 83.12 87 ALA A N 1
ATOM 704 C CA . ALA A 1 87 ? 8.886 6.734 -20.148 1.00 83.12 87 ALA A CA 1
ATOM 705 C C . ALA A 1 87 ? 9.991 6.586 -19.089 1.00 83.12 87 ALA A C 1
ATOM 707 O O . ALA A 1 87 ? 9.819 5.910 -18.067 1.00 83.12 87 ALA A O 1
ATOM 708 N N . THR A 1 88 ? 11.109 7.277 -19.321 1.00 82.56 88 THR A N 1
ATOM 709 C CA . THR A 1 88 ? 12.186 7.419 -18.340 1.00 82.56 88 THR A CA 1
ATOM 710 C C . THR A 1 88 ? 11.666 8.196 -17.125 1.00 82.56 88 THR A C 1
ATOM 712 O O . THR A 1 88 ? 11.233 9.340 -17.286 1.00 82.56 88 THR A O 1
ATOM 715 N N . PRO A 1 89 ? 11.671 7.603 -15.919 1.00 87.56 89 PRO A N 1
ATOM 716 C CA . PRO A 1 89 ? 11.299 8.314 -14.701 1.00 87.56 89 PRO A CA 1
ATOM 717 C C . PRO A 1 89 ? 12.343 9.380 -14.346 1.00 87.56 89 PRO A C 1
ATOM 719 O O . PRO A 1 89 ? 13.490 9.319 -14.797 1.00 87.56 89 PRO A O 1
ATOM 722 N N . SER A 1 90 ? 11.964 10.336 -13.496 1.00 87.06 90 SER A N 1
ATOM 723 C CA . SER A 1 90 ? 12.916 11.289 -12.917 1.00 87.06 90 SER A CA 1
ATOM 724 C C . SER A 1 90 ? 14.068 10.548 -12.218 1.00 87.06 90 SER A C 1
ATOM 726 O O . SER A 1 90 ? 13.828 9.479 -11.647 1.00 87.06 90 SER A O 1
ATOM 728 N N . PRO A 1 91 ? 15.298 11.099 -12.203 1.00 87.81 91 PRO A N 1
ATOM 729 C CA . PRO A 1 91 ? 16.470 10.431 -11.625 1.00 87.81 91 PRO A CA 1
ATOM 730 C C . PRO A 1 91 ? 16.255 9.953 -10.184 1.00 87.81 91 PRO A C 1
ATOM 732 O O . PRO A 1 91 ? 16.714 8.878 -9.812 1.00 87.81 91 PRO A O 1
ATOM 735 N N . GLU A 1 92 ? 15.497 10.725 -9.408 1.00 88.81 92 GLU A N 1
ATOM 736 C CA . GLU A 1 92 ? 15.158 10.448 -8.010 1.00 88.81 92 GLU A CA 1
ATOM 737 C C . GLU A 1 92 ? 14.253 9.214 -7.849 1.00 88.81 92 GLU A C 1
ATOM 739 O O . GLU A 1 92 ? 14.389 8.471 -6.883 1.00 88.81 92 GLU A O 1
ATOM 744 N N . LEU A 1 93 ? 13.376 8.945 -8.825 1.00 90.06 93 LEU A N 1
ATOM 745 C CA . LEU A 1 93 ? 12.438 7.815 -8.816 1.00 90.06 93 LEU A CA 1
ATOM 746 C C . LEU A 1 93 ? 12.964 6.594 -9.577 1.00 90.06 93 LEU A C 1
ATOM 748 O O . LEU A 1 93 ? 12.409 5.506 -9.456 1.00 90.06 93 LEU A O 1
ATOM 752 N N . ALA A 1 94 ? 14.018 6.746 -10.382 1.00 90.94 94 ALA A N 1
ATOM 753 C CA . ALA A 1 94 ? 14.460 5.718 -11.320 1.00 90.94 94 ALA A CA 1
ATOM 754 C C . ALA A 1 94 ? 14.833 4.392 -10.645 1.00 90.94 94 ALA A C 1
ATOM 756 O O . ALA A 1 94 ? 14.463 3.321 -11.134 1.00 90.94 94 ALA A O 1
ATOM 757 N N . ALA A 1 95 ? 15.530 4.459 -9.508 1.00 91.00 95 ALA A N 1
ATOM 758 C CA . ALA A 1 95 ? 15.906 3.272 -8.751 1.00 91.00 95 ALA A CA 1
ATOM 759 C C . ALA A 1 95 ? 14.672 2.536 -8.204 1.00 91.00 95 ALA A C 1
ATOM 761 O O . ALA A 1 95 ? 14.560 1.320 -8.372 1.00 91.00 95 ALA A O 1
ATOM 762 N N . GLU A 1 96 ? 13.734 3.277 -7.610 1.00 91.00 96 GLU A N 1
ATOM 763 C CA . GLU A 1 96 ? 12.521 2.731 -7.000 1.00 91.00 96 GLU A CA 1
ATOM 764 C C . GLU A 1 96 ? 11.569 2.158 -8.063 1.00 91.00 96 GLU A C 1
ATOM 766 O O . GLU A 1 96 ? 11.121 1.018 -7.953 1.00 91.00 96 GLU A O 1
ATOM 771 N N . VAL A 1 97 ? 11.346 2.889 -9.161 1.00 92.56 97 VAL A N 1
ATOM 772 C CA . VAL A 1 97 ? 10.539 2.448 -10.310 1.00 92.56 97 VAL A CA 1
ATOM 773 C C . VAL A 1 97 ? 11.061 1.139 -10.890 1.00 92.56 97 VAL A C 1
ATOM 775 O O . VAL A 1 97 ? 10.271 0.241 -11.179 1.00 92.56 97 VAL A O 1
ATOM 778 N N . ARG A 1 98 ? 12.383 1.005 -11.051 1.00 91.38 98 ARG A N 1
ATOM 779 C CA . ARG A 1 98 ? 12.994 -0.222 -11.576 1.00 91.38 98 ARG A CA 1
ATOM 780 C C . ARG A 1 98 ? 12.703 -1.423 -10.675 1.00 91.38 98 ARG A C 1
ATOM 782 O O . ARG A 1 98 ? 12.277 -2.455 -11.185 1.00 91.38 98 ARG A O 1
ATOM 789 N N . ILE A 1 99 ? 12.886 -1.273 -9.360 1.00 91.88 99 ILE A N 1
ATOM 790 C CA . ILE A 1 99 ? 12.600 -2.332 -8.375 1.00 91.88 99 ILE A CA 1
ATOM 791 C C . ILE A 1 99 ? 11.124 -2.740 -8.448 1.00 91.88 99 ILE A C 1
ATOM 793 O O . ILE A 1 99 ? 10.797 -3.924 -8.492 1.00 91.88 99 ILE A O 1
ATOM 797 N N . TRP A 1 100 ? 10.217 -1.765 -8.508 1.00 93.06 100 TRP A N 1
ATOM 798 C CA . TRP A 1 100 ? 8.785 -2.031 -8.612 1.00 93.06 100 TRP A CA 1
ATOM 799 C C . TRP A 1 100 ? 8.394 -2.737 -9.905 1.00 93.06 100 TRP A C 1
ATOM 801 O O . TRP A 1 100 ? 7.600 -3.674 -9.871 1.00 93.06 100 TRP A O 1
ATOM 811 N N . ARG A 1 101 ? 8.941 -2.318 -11.048 1.00 92.06 101 ARG A N 1
ATOM 812 C CA . ARG A 1 101 ? 8.668 -2.964 -12.337 1.00 92.06 101 ARG A CA 1
ATOM 813 C C . ARG A 1 101 ? 9.113 -4.424 -12.337 1.00 92.06 101 ARG A C 1
ATOM 815 O O . ARG A 1 101 ? 8.331 -5.278 -12.746 1.00 92.06 101 ARG A O 1
ATOM 822 N N . GLU A 1 102 ? 10.298 -4.710 -11.798 1.00 90.31 102 GLU A N 1
ATOM 823 C CA . GLU A 1 102 ? 10.795 -6.080 -11.625 1.00 90.31 102 GLU A CA 1
ATOM 824 C C . GLU A 1 102 ? 9.845 -6.914 -10.751 1.00 90.31 102 GLU A C 1
ATOM 826 O O . GLU A 1 102 ? 9.363 -7.959 -11.187 1.00 90.31 102 GLU A O 1
ATOM 831 N N . ARG A 1 103 ? 9.480 -6.407 -9.564 1.00 89.38 103 ARG A N 1
ATOM 832 C CA . ARG A 1 103 ? 8.559 -7.084 -8.631 1.00 89.38 103 ARG A CA 1
ATOM 833 C C . ARG A 1 103 ? 7.183 -7.362 -9.236 1.00 89.38 103 ARG A C 1
ATOM 835 O O . ARG A 1 103 ? 6.592 -8.411 -8.997 1.00 89.38 103 ARG A O 1
ATOM 842 N N . LEU A 1 104 ? 6.661 -6.425 -10.023 1.00 89.56 104 LEU A N 1
ATOM 843 C CA . LEU A 1 104 ? 5.349 -6.545 -10.659 1.00 89.56 104 LEU A CA 1
ATOM 844 C C . LEU A 1 104 ? 5.395 -7.362 -11.964 1.00 89.56 104 LEU A C 1
ATOM 846 O O . LEU A 1 104 ? 4.345 -7.677 -12.535 1.00 89.56 104 LEU A O 1
ATOM 850 N N . GLY A 1 105 ? 6.587 -7.732 -12.440 1.00 86.69 105 GLY A N 1
ATOM 851 C CA . GLY A 1 105 ? 6.783 -8.395 -13.729 1.00 86.69 105 GLY A CA 1
ATOM 852 C C . GLY A 1 105 ? 6.411 -7.504 -14.918 1.00 86.69 105 GLY A C 1
ATOM 853 O O . GLY A 1 105 ? 5.985 -8.006 -15.956 1.00 86.69 105 GLY A O 1
ATOM 854 N N . ILE A 1 106 ? 6.517 -6.184 -14.758 1.00 83.75 106 ILE A N 1
ATOM 855 C CA . ILE A 1 106 ? 6.369 -5.208 -15.837 1.00 83.75 106 ILE A CA 1
ATOM 856 C C . ILE A 1 106 ? 7.745 -5.114 -16.498 1.00 83.75 106 ILE A C 1
ATOM 858 O O . ILE A 1 106 ? 8.671 -4.559 -15.913 1.00 83.75 106 ILE A O 1
ATOM 862 N N . GLY A 1 107 ? 7.904 -5.706 -17.683 1.00 63.84 107 GLY A N 1
ATOM 863 C CA . GLY A 1 107 ? 9.190 -5.733 -18.383 1.00 63.84 107 GLY A CA 1
ATOM 864 C C . GLY A 1 107 ? 9.790 -4.332 -18.538 1.00 63.84 107 GLY A C 1
ATOM 865 O O . GLY A 1 107 ? 9.120 -3.408 -18.999 1.00 63.84 107 GLY A O 1
ATOM 866 N N . THR A 1 108 ? 11.053 -4.168 -18.144 1.00 55.59 108 THR A N 1
ATOM 867 C CA . THR A 1 108 ? 11.860 -2.999 -18.504 1.00 55.59 108 THR A CA 1
ATOM 868 C C . THR A 1 108 ? 12.251 -3.158 -19.970 1.00 55.59 108 THR A C 1
ATOM 870 O O . THR A 1 108 ? 13.179 -3.907 -20.269 1.00 55.59 108 THR A O 1
ATOM 873 N N . ALA A 1 109 ? 11.473 -2.561 -20.873 1.00 44.50 109 ALA A N 1
ATOM 874 C CA . ALA A 1 109 ? 11.857 -2.440 -22.278 1.00 44.50 109 ALA A CA 1
ATOM 875 C C . ALA A 1 109 ? 13.127 -1.589 -22.425 1.00 44.50 109 ALA A C 1
ATOM 877 O O . ALA A 1 109 ? 13.288 -0.643 -21.615 1.00 44.50 109 ALA A O 1
#

pLDDT: mean 88.91, std 9.08, range [44.5, 97.06]